Protein AF-A0A821WTS1-F1 (afdb_monomer_lite)

pLDDT: mean 90.16, std 11.61, range [48.94, 98.69]

Sequence (109 aa):
MSYLSDRQYGLLSHRRLLVKLKNSSSITRRLNLEYTLNVHRGCVNTIWWNELGTTILSGSDDQNLIVTDPFTRQVLTKVHSGHRENIFSAKFLPETNDRRVVSCSGDGV

Secondary structure (DSSP, 8-state):
---GGGS--TTS-HHHHHHHHTT-HHHHTT----------SS-EEEEEE-TTSS-EEEEETTSEEEEEETTTTEEEEEEE-S-SS-EEEEEEPTTSTT--EEEEESS--

Radius of gyration: 16.32 Å; chains: 1; bounding box: 38×29×41 Å

Structure (mmCIF, N/CA/C/O backbone):
data_AF-A0A821WTS1-F1
#
_entry.id   AF-A0A821WTS1-F1
#
loop_
_atom_site.group_PDB
_atom_site.id
_atom_site.type_symbol
_atom_site.label_atom_id
_atom_site.label_alt_id
_atom_site.label_comp_id
_atom_site.label_asym_id
_atom_site.label_entity_id
_atom_site.label_seq_id
_atom_site.pdbx_PDB_ins_code
_atom_site.Cartn_x
_atom_site.Cartn_y
_atom_site.Cartn_z
_atom_site.occupancy
_atom_site.B_iso_or_equiv
_atom_site.auth_seq_id
_atom_site.auth_comp_id
_atom_site.auth_asym_id
_atom_site.auth_atom_id
_atom_site.pdbx_PDB_model_num
ATOM 1 N N . MET A 1 1 ? -18.561 9.922 3.572 1.00 48.94 1 MET A N 1
ATOM 2 C CA . MET A 1 1 ? -17.529 8.862 3.547 1.00 48.94 1 MET A CA 1
ATOM 3 C C . MET A 1 1 ? -16.471 9.263 4.558 1.00 48.94 1 MET A C 1
ATOM 5 O O . MET A 1 1 ? -16.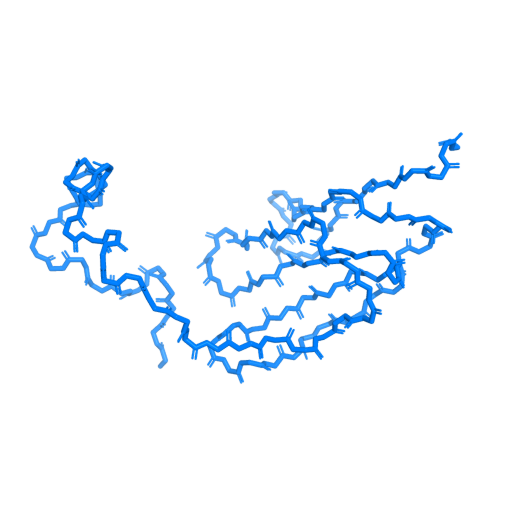069 10.415 4.510 1.00 48.94 1 MET A O 1
ATOM 9 N N . SER A 1 2 ? -16.118 8.411 5.523 1.00 52.34 2 SER A N 1
ATOM 10 C CA . SER A 1 2 ? -15.106 8.734 6.539 1.00 52.34 2 SER A CA 1
ATOM 11 C C . SER A 1 2 ? -13.762 8.127 6.144 1.00 52.34 2 SER A C 1
ATOM 13 O O . SER A 1 2 ? -13.626 6.902 6.085 1.00 52.34 2 SER A O 1
ATOM 15 N N . TYR A 1 3 ? -12.778 8.981 5.859 1.00 58.78 3 TYR A N 1
ATOM 16 C CA . TYR A 1 3 ? -11.391 8.562 5.664 1.00 58.78 3 TYR A CA 1
ATOM 17 C C . TYR A 1 3 ? -10.822 8.000 6.977 1.00 58.78 3 TYR A C 1
ATOM 19 O O . TYR A 1 3 ? -11.365 8.262 8.054 1.00 58.78 3 TYR A O 1
ATOM 27 N N . LEU A 1 4 ? -9.742 7.210 6.924 1.00 62.34 4 LEU A N 1
ATOM 28 C CA . LEU A 1 4 ? -9.111 6.675 8.144 1.00 62.34 4 LEU A CA 1
ATOM 29 C C . LEU A 1 4 ? -8.700 7.793 9.114 1.00 62.34 4 LEU A C 1
ATOM 31 O O . LEU A 1 4 ? -8.869 7.630 10.321 1.00 62.34 4 LEU A O 1
ATOM 35 N N . SER A 1 5 ? -8.242 8.933 8.586 1.00 59.38 5 SER A N 1
ATOM 36 C CA . SER A 1 5 ? -7.926 10.147 9.349 1.00 59.38 5 SER A CA 1
ATOM 37 C C . SER A 1 5 ? -9.116 10.706 10.131 1.00 59.38 5 SER A C 1
ATOM 39 O O . SER A 1 5 ? -8.933 11.255 11.216 1.00 59.38 5 SER A O 1
ATOM 41 N N . ASP A 1 6 ? -10.328 10.529 9.607 1.00 60.09 6 ASP A N 1
ATOM 42 C CA . ASP A 1 6 ? -11.549 11.161 10.113 1.00 60.09 6 ASP A CA 1
ATOM 43 C C . ASP A 1 6 ? -12.319 10.258 11.081 1.00 60.09 6 ASP A C 1
ATOM 45 O O . ASP A 1 6 ? -13.341 10.655 11.651 1.00 60.09 6 ASP A O 1
ATOM 49 N N . ARG A 1 7 ? -11.864 9.014 11.276 1.00 68.75 7 ARG A N 1
ATOM 50 C CA . ARG A 1 7 ? -12.500 8.095 12.219 1.00 68.75 7 ARG A CA 1
ATOM 51 C C . ARG A 1 7 ? -12.253 8.586 13.645 1.00 68.75 7 ARG A C 1
ATOM 53 O O . ARG A 1 7 ? -11.126 8.597 14.131 1.00 68.75 7 ARG A O 1
ATOM 60 N N . GLN A 1 8 ? -13.331 8.971 14.331 1.00 65.19 8 GLN A N 1
ATOM 61 C CA . GLN A 1 8 ? -13.264 9.429 15.716 1.00 65.19 8 GLN A CA 1
ATOM 62 C C . GLN A 1 8 ? -12.681 8.345 16.633 1.00 65.19 8 GLN A C 1
ATOM 64 O O . GLN A 1 8 ? -13.210 7.241 16.748 1.00 65.19 8 GLN A O 1
ATOM 69 N N . TYR A 1 9 ? -11.623 8.703 17.359 1.00 64.50 9 TYR A N 1
ATOM 70 C CA . TYR A 1 9 ? -10.938 7.857 18.344 1.00 64.50 9 TYR A CA 1
ATOM 71 C C . TYR A 1 9 ? -11.630 7.850 19.726 1.00 64.50 9 TYR A C 1
ATOM 73 O O . TYR A 1 9 ? -11.037 7.460 20.736 1.00 64.50 9 TYR A O 1
ATOM 81 N N . GLY A 1 10 ? -12.885 8.312 19.789 1.00 68.69 10 GLY A N 1
ATOM 82 C CA . GLY A 1 10 ? -13.584 8.625 21.034 1.00 68.69 10 GLY A CA 1
ATOM 83 C C . GLY A 1 10 ? -12.942 9.805 21.776 1.00 68.69 10 GLY A C 1
ATOM 84 O O . GLY A 1 10 ? -12.369 10.700 21.165 1.00 68.69 10 GLY A O 1
ATOM 85 N N . LEU A 1 11 ? -13.009 9.798 23.110 1.00 70.31 11 LEU A N 1
ATOM 86 C CA . LEU A 1 11 ? -12.453 10.854 23.978 1.00 70.31 11 LEU A CA 1
ATOM 87 C C . LEU A 1 11 ? -10.918 10.788 24.146 1.00 70.31 11 LEU A C 1
ATOM 89 O O . LEU A 1 11 ? -10.342 11.518 24.955 1.00 70.31 11 LEU A O 1
ATOM 93 N N . LEU A 1 12 ? -10.239 9.870 23.453 1.00 72.62 12 LEU A N 1
ATOM 94 C CA . LEU A 1 12 ? -8.802 9.652 23.601 1.00 72.62 12 LEU A CA 1
ATOM 95 C C . LEU A 1 12 ? -8.025 10.444 22.549 1.00 72.62 12 LEU A C 1
ATOM 97 O O . LEU A 1 12 ? -8.332 10.397 21.363 1.00 72.62 12 LEU A O 1
ATOM 101 N N . SER A 1 13 ? -6.951 11.111 22.977 1.00 78.88 13 SER A N 1
ATOM 102 C CA . SER A 1 13 ? -5.974 11.659 22.037 1.00 78.88 13 SER A CA 1
ATOM 103 C C . SER A 1 13 ? -5.268 10.534 21.275 1.00 78.88 13 SER A C 1
ATOM 105 O O . SER A 1 13 ? -5.065 9.443 21.818 1.00 78.88 13 SER A O 1
ATOM 107 N N . HIS A 1 14 ? -4.826 10.815 20.045 1.00 75.19 14 HIS A N 1
ATOM 108 C CA . HIS A 1 14 ? -4.144 9.845 19.178 1.00 75.19 14 HIS A CA 1
ATOM 109 C C . HIS A 1 14 ? -2.993 9.116 19.899 1.00 75.19 14 HIS A C 1
ATOM 111 O O . HIS A 1 14 ? -2.916 7.890 19.893 1.00 75.19 14 HIS A O 1
ATOM 117 N N . ARG A 1 15 ? -2.155 9.852 20.645 1.00 81.56 15 ARG A N 1
ATOM 118 C CA . ARG A 1 15 ? -1.052 9.275 21.433 1.00 81.56 15 ARG A CA 1
ATOM 119 C C . ARG A 1 15 ? -1.532 8.313 22.526 1.00 81.56 15 ARG A C 1
ATOM 121 O O . ARG A 1 15 ? -0.939 7.252 22.702 1.00 81.56 15 ARG A O 1
ATOM 128 N N . ARG A 1 16 ? -2.587 8.666 23.272 1.00 82.62 16 ARG A N 1
ATOM 129 C CA . ARG A 1 16 ? -3.143 7.804 24.333 1.00 82.62 16 ARG A CA 1
ATOM 130 C C . ARG A 1 16 ? -3.774 6.546 23.756 1.00 82.62 16 ARG A C 1
ATOM 132 O O . ARG A 1 16 ? -3.603 5.470 24.325 1.00 82.62 16 ARG A O 1
ATOM 139 N N . LEU A 1 17 ? -4.468 6.682 22.628 1.00 82.25 17 LEU A N 1
ATOM 140 C CA . LEU A 1 17 ? -5.004 5.553 21.886 1.00 82.25 17 LEU A CA 1
ATOM 141 C C . LEU A 1 17 ? -3.867 4.612 21.475 1.00 82.25 17 LEU A C 1
ATOM 143 O O . LEU A 1 17 ? -3.888 3.453 21.867 1.00 82.25 17 LEU A O 1
ATOM 147 N N . LEU A 1 18 ? -2.831 5.110 20.794 1.00 82.56 18 LEU A N 1
ATOM 148 C CA . LEU A 1 18 ? -1.696 4.292 20.359 1.00 82.56 18 LEU A CA 1
ATOM 149 C C . LEU A 1 18 ? -1.033 3.538 21.513 1.00 82.56 18 LEU A C 1
ATOM 151 O O . LEU A 1 18 ? -0.798 2.342 21.389 1.00 82.56 18 LEU A O 1
ATOM 155 N N . VAL A 1 19 ? -0.780 4.196 22.648 1.00 85.38 19 VAL A N 1
ATOM 156 C CA . VAL A 1 19 ? -0.202 3.531 23.831 1.00 85.38 19 VAL A CA 1
ATOM 157 C C . VAL A 1 19 ? -1.111 2.414 24.346 1.00 85.38 19 VAL A C 1
ATOM 159 O O . VAL A 1 19 ? -0.616 1.355 24.713 1.00 85.38 19 VAL A O 1
ATOM 162 N N . LYS A 1 20 ? -2.432 2.624 24.343 1.00 84.81 20 LYS A N 1
ATOM 163 C CA . LYS A 1 20 ? -3.411 1.624 24.789 1.00 84.81 20 LYS A CA 1
ATOM 164 C C . LYS A 1 20 ? -3.566 0.463 23.805 1.00 84.81 20 LYS A C 1
ATOM 166 O O . LYS A 1 20 ? -3.807 -0.660 24.234 1.00 84.81 20 LYS A O 1
ATOM 171 N N . LEU A 1 21 ? -3.482 0.734 22.502 1.00 85.19 21 LEU A N 1
ATOM 172 C CA . LEU A 1 21 ? -3.633 -0.279 21.456 1.00 85.19 21 LEU A CA 1
ATOM 173 C C . LEU A 1 21 ? -2.352 -1.095 21.256 1.00 85.19 21 LEU A C 1
ATOM 175 O O . LEU A 1 21 ? -2.426 -2.281 20.934 1.00 85.19 21 LEU A O 1
ATOM 179 N N . LYS A 1 22 ? -1.184 -0.475 21.458 1.00 84.81 22 LYS A N 1
ATOM 180 C CA . LYS A 1 22 ? 0.123 -1.113 21.297 1.00 84.81 22 LYS A CA 1
ATOM 181 C C . LYS A 1 22 ? 0.208 -2.348 22.194 1.00 84.81 22 LYS A C 1
ATOM 183 O O . LYS A 1 22 ? 0.107 -2.248 23.411 1.00 84.81 22 LYS A O 1
ATOM 188 N N . ASN A 1 23 ? 0.401 -3.511 21.574 1.00 84.94 23 ASN A N 1
ATOM 189 C CA . ASN A 1 23 ? 0.486 -4.821 22.230 1.00 84.94 23 ASN A CA 1
ATOM 190 C C . ASN A 1 23 ? -0.781 -5.255 22.997 1.00 84.94 23 ASN A C 1
ATOM 192 O O . ASN A 1 23 ? -0.713 -6.146 23.844 1.00 84.94 23 ASN A O 1
ATOM 196 N N . SER A 1 24 ? -1.947 -4.665 22.713 1.00 91.19 24 SER A N 1
ATOM 197 C CA . SER A 1 24 ? -3.189 -5.080 23.364 1.00 91.19 24 SER A CA 1
ATOM 198 C C . SER A 1 24 ? -3.737 -6.368 22.754 1.00 91.19 24 SER A C 1
ATOM 200 O O . SER A 1 24 ? -4.252 -6.377 21.633 1.00 91.19 24 SER A O 1
ATOM 202 N N . SER A 1 25 ? -3.692 -7.450 23.530 1.00 90.00 25 SER A N 1
ATOM 203 C CA . SER A 1 25 ? -4.233 -8.759 23.142 1.00 90.00 25 SER A CA 1
ATOM 204 C C . SER A 1 25 ? -5.731 -8.715 22.820 1.00 90.00 25 SER A C 1
ATOM 206 O O . SER A 1 25 ? -6.206 -9.434 21.945 1.00 90.00 25 SER A O 1
ATOM 208 N N . SER A 1 26 ? -6.486 -7.843 23.490 1.00 88.25 26 SER A N 1
ATOM 209 C CA . SER A 1 26 ? -7.917 -7.663 23.236 1.00 88.25 26 SER A CA 1
ATOM 210 C C . SER A 1 26 ? -8.204 -7.079 21.854 1.00 88.25 26 SER A C 1
ATOM 212 O O . SER A 1 26 ? -9.238 -7.391 21.274 1.00 88.25 26 SER A O 1
ATOM 214 N N . ILE A 1 27 ? -7.318 -6.232 21.320 1.00 85.94 27 ILE A N 1
ATOM 215 C CA . ILE A 1 27 ? -7.468 -5.675 19.969 1.00 85.94 27 ILE A CA 1
ATOM 216 C C . ILE A 1 27 ? -6.976 -6.655 18.918 1.00 85.94 27 ILE A C 1
ATOM 218 O O . ILE A 1 27 ? -7.674 -6.855 17.929 1.00 85.94 27 ILE A O 1
ATOM 222 N N . THR A 1 28 ? -5.843 -7.322 19.140 1.00 87.69 28 THR A N 1
ATOM 223 C CA . THR A 1 28 ? -5.344 -8.312 18.174 1.00 87.69 28 THR A CA 1
ATOM 224 C C . THR A 1 28 ? -6.317 -9.475 17.997 1.00 87.69 28 THR A C 1
ATOM 226 O O . THR A 1 28 ? -6.551 -9.897 16.871 1.00 87.69 28 THR A O 1
ATOM 229 N N . ARG A 1 29 ? -6.980 -9.927 19.072 1.00 90.94 29 ARG A N 1
ATOM 230 C CA . ARG A 1 29 ? -8.044 -10.951 19.010 1.00 90.94 29 ARG A CA 1
ATOM 231 C C . ARG A 1 29 ? -9.299 -10.519 18.252 1.00 90.94 29 ARG A C 1
ATOM 233 O O . ARG A 1 29 ? -10.108 -11.370 17.908 1.00 90.94 29 ARG A O 1
ATOM 240 N N . ARG A 1 30 ? -9.491 -9.218 18.035 1.00 90.12 30 ARG A N 1
ATOM 241 C CA . ARG A 1 30 ? -10.635 -8.667 17.296 1.00 90.12 30 ARG A CA 1
ATOM 242 C C . ARG A 1 30 ? -10.320 -8.411 15.826 1.00 90.12 30 ARG A C 1
ATOM 244 O O . ARG A 1 30 ? -11.213 -7.972 15.112 1.00 90.12 30 ARG A O 1
ATOM 251 N N . LEU A 1 31 ? -9.084 -8.650 15.384 1.00 89.94 31 LEU A N 1
ATOM 252 C CA . LEU A 1 31 ? -8.733 -8.543 13.975 1.00 89.94 31 LEU A CA 1
ATOM 253 C C . LEU A 1 31 ? -9.413 -9.669 13.201 1.00 89.94 31 LEU A C 1
ATOM 255 O O . LEU A 1 31 ? -9.255 -10.847 13.516 1.00 89.94 31 LEU A O 1
ATOM 259 N N . ASN A 1 32 ? -10.154 -9.287 12.174 1.00 93.81 32 ASN A N 1
ATOM 260 C CA . ASN A 1 32 ? -10.781 -10.194 11.233 1.00 93.81 32 ASN A CA 1
ATOM 261 C C . ASN A 1 32 ? -10.472 -9.734 9.807 1.00 93.81 32 ASN A C 1
ATOM 263 O O . ASN A 1 32 ? -10.178 -8.563 9.568 1.00 93.81 32 ASN A O 1
ATOM 267 N N . LEU A 1 33 ? -10.549 -10.665 8.858 1.00 93.25 33 LEU A N 1
ATOM 268 C CA . LEU A 1 33 ? -10.494 -10.325 7.443 1.00 93.25 33 LEU A CA 1
ATOM 269 C C . LEU A 1 33 ? -11.723 -9.478 7.097 1.00 93.25 33 LEU A C 1
ATOM 271 O O . LEU A 1 33 ? -12.851 -9.945 7.252 1.00 93.25 33 LEU A O 1
ATOM 275 N N . GLU A 1 34 ? -11.497 -8.243 6.652 1.00 91.00 34 GLU A N 1
ATOM 276 C CA . GLU A 1 34 ? -12.577 -7.378 6.175 1.00 91.00 34 GLU A CA 1
ATOM 277 C C . GLU A 1 34 ? -12.884 -7.687 4.704 1.00 91.00 34 GLU A C 1
ATOM 279 O O . GLU A 1 34 ? -14.006 -8.068 4.386 1.00 91.00 34 GLU A O 1
ATOM 284 N N . TYR A 1 35 ? -11.873 -7.608 3.825 1.00 91.94 35 TYR A N 1
ATOM 285 C CA . TYR A 1 35 ? -11.987 -7.881 2.385 1.00 91.94 35 TYR A CA 1
ATOM 286 C C . TYR A 1 35 ? -10.676 -8.404 1.786 1.00 91.94 35 TYR A C 1
ATOM 288 O O . TYR A 1 35 ? -9.597 -8.191 2.337 1.00 91.94 35 TYR A O 1
ATOM 296 N N . THR A 1 36 ? -10.778 -9.019 0.605 1.00 95.25 36 THR A N 1
ATOM 297 C CA . THR A 1 36 ? -9.639 -9.436 -0.226 1.00 95.25 36 THR A CA 1
ATOM 298 C C . THR A 1 36 ? -9.627 -8.635 -1.526 1.00 95.25 36 THR A C 1
ATOM 300 O O . THR A 1 36 ? -10.626 -8.603 -2.245 1.00 95.25 36 THR A O 1
ATOM 303 N N . LEU A 1 37 ? -8.496 -8.000 -1.843 1.00 96.00 37 LEU A N 1
ATOM 304 C CA . LEU A 1 37 ? -8.290 -7.259 -3.090 1.00 96.00 37 LEU A CA 1
ATOM 305 C C . LEU A 1 37 ? -7.503 -8.128 -4.080 1.00 96.00 37 LEU A C 1
ATOM 307 O O . LEU A 1 37 ? -6.281 -8.223 -4.007 1.00 96.00 37 LEU A O 1
ATOM 311 N N . ASN A 1 38 ? -8.206 -8.759 -5.021 1.00 96.31 38 ASN A N 1
ATOM 312 C CA . ASN A 1 38 ? -7.606 -9.631 -6.040 1.00 96.31 38 ASN A CA 1
ATOM 313 C C . ASN A 1 38 ? -7.083 -8.819 -7.236 1.00 96.31 38 ASN A C 1
ATOM 315 O O . ASN A 1 38 ? -7.608 -8.917 -8.344 1.00 96.31 38 ASN A O 1
ATOM 319 N N . VAL A 1 39 ? -6.093 -7.957 -6.994 1.00 97.88 39 VAL A N 1
ATOM 320 C CA . VAL A 1 39 ? -5.599 -6.993 -7.998 1.00 97.88 39 VAL A CA 1
ATOM 321 C C . VAL A 1 39 ? -4.311 -7.433 -8.699 1.00 97.88 39 VAL A C 1
ATOM 323 O O . VAL A 1 39 ? -4.057 -7.009 -9.827 1.00 97.88 39 VAL A O 1
ATOM 326 N N . HIS A 1 40 ? -3.537 -8.320 -8.072 1.00 98.44 40 HIS A N 1
ATOM 327 C CA . HIS A 1 40 ? -2.275 -8.844 -8.594 1.00 98.44 40 HIS A CA 1
ATOM 328 C C . HIS A 1 40 ? -2.393 -10.297 -9.062 1.00 98.44 40 HIS A C 1
ATOM 330 O O . HIS A 1 40 ? -3.267 -11.041 -8.617 1.00 98.44 40 HIS A O 1
ATOM 336 N N . ARG A 1 41 ? -1.502 -10.697 -9.977 1.00 97.88 41 ARG A N 1
ATOM 337 C CA . ARG A 1 41 ? -1.387 -12.070 -10.509 1.00 97.88 41 ARG A CA 1
ATOM 338 C C . ARG A 1 41 ? -0.203 -12.858 -9.933 1.00 97.88 41 ARG A C 1
ATOM 340 O O . ARG A 1 41 ? -0.015 -14.007 -10.316 1.00 97.88 41 ARG A O 1
ATOM 347 N N . GLY A 1 42 ? 0.576 -12.251 -9.041 1.00 97.50 42 GLY A N 1
ATOM 348 C CA . GLY A 1 42 ? 1.709 -12.867 -8.349 1.00 97.50 42 GLY A CA 1
ATOM 349 C C . GLY A 1 42 ? 1.734 -12.495 -6.867 1.00 97.50 42 GLY A C 1
ATOM 350 O O . GLY A 1 42 ? 0.806 -11.847 -6.372 1.00 97.50 42 GLY A O 1
ATOM 351 N N . CYS A 1 43 ? 2.790 -12.886 -6.149 1.00 98.06 43 CYS A N 1
ATOM 352 C CA . CYS A 1 43 ? 2.944 -12.520 -4.741 1.00 98.06 43 CYS A CA 1
ATOM 353 C C . CYS A 1 43 ? 2.965 -10.998 -4.591 1.00 98.06 43 CYS A C 1
ATOM 355 O O . CYS A 1 43 ? 3.562 -10.295 -5.406 1.00 98.06 43 CYS A O 1
ATOM 357 N N . VAL A 1 44 ? 2.296 -10.482 -3.560 1.00 98.44 44 VAL A N 1
ATOM 358 C CA . VAL A 1 44 ? 2.373 -9.067 -3.182 1.00 98.44 44 VAL A CA 1
ATOM 359 C C . VAL A 1 44 ? 3.444 -8.947 -2.111 1.00 98.44 44 VAL A C 1
ATOM 361 O O . VAL A 1 44 ? 3.255 -9.430 -0.996 1.00 98.44 44 VAL A O 1
ATOM 364 N N . ASN A 1 45 ? 4.563 -8.311 -2.440 1.00 98.25 45 ASN A N 1
ATOM 365 C CA . ASN A 1 45 ? 5.711 -8.222 -1.532 1.00 98.25 45 ASN A CA 1
ATOM 366 C C . ASN A 1 45 ? 5.724 -6.916 -0.734 1.00 98.25 45 ASN A C 1
ATOM 368 O O . ASN A 1 45 ? 6.432 -6.797 0.264 1.00 98.25 45 ASN A O 1
ATOM 372 N N . THR A 1 46 ? 4.951 -5.917 -1.166 1.00 98.25 46 THR A N 1
ATOM 373 C CA . THR A 1 46 ? 4.940 -4.593 -0.548 1.00 98.25 46 THR A CA 1
ATOM 374 C C . THR A 1 46 ? 3.547 -3.977 -0.578 1.00 98.25 46 THR A C 1
ATOM 376 O O . THR A 1 46 ? 2.835 -4.073 -1.580 1.00 98.25 46 THR A O 1
ATOM 379 N N . ILE A 1 47 ? 3.174 -3.341 0.534 1.00 98.06 47 ILE A N 1
ATOM 380 C CA . ILE A 1 47 ? 2.010 -2.463 0.644 1.00 98.06 47 ILE A CA 1
ATOM 381 C C . ILE A 1 47 ? 2.413 -1.179 1.371 1.00 98.06 47 ILE A C 1
ATOM 383 O O . ILE A 1 47 ? 3.215 -1.211 2.308 1.00 98.06 47 ILE A O 1
ATOM 387 N N . TRP A 1 48 ? 1.848 -0.047 0.960 1.00 97.88 48 TRP A N 1
ATOM 388 C CA . TRP A 1 48 ? 2.123 1.251 1.562 1.00 97.88 48 TRP A CA 1
ATOM 389 C C . TRP A 1 48 ? 0.883 2.147 1.510 1.00 97.88 48 TRP A C 1
ATOM 391 O O . TRP A 1 48 ? 0.370 2.448 0.433 1.00 97.88 48 TRP A O 1
ATOM 401 N N . TRP A 1 49 ? 0.401 2.582 2.674 1.00 96.38 49 TRP A N 1
ATOM 402 C CA . TRP A 1 49 ? -0.639 3.609 2.755 1.00 96.38 49 TRP A CA 1
ATOM 403 C C . TRP A 1 49 ? -0.067 4.964 2.352 1.00 96.38 49 TRP A C 1
ATOM 405 O O . TRP A 1 49 ? 1.053 5.300 2.740 1.00 96.38 49 TRP A O 1
ATOM 415 N N . ASN A 1 50 ? -0.832 5.766 1.616 1.00 94.88 50 ASN A N 1
ATOM 416 C CA . ASN A 1 50 ? -0.488 7.178 1.484 1.00 94.88 50 ASN A CA 1
ATOM 417 C C . ASN A 1 50 ? -0.619 7.914 2.826 1.00 94.88 50 ASN A C 1
ATOM 419 O O . ASN A 1 50 ? -1.196 7.405 3.789 1.00 94.88 50 ASN A O 1
ATOM 423 N N . GLU A 1 51 ? -0.091 9.133 2.886 1.00 89.94 51 GLU A N 1
ATOM 424 C CA . GLU A 1 51 ? -0.029 9.916 4.124 1.00 89.94 51 GLU A CA 1
ATOM 425 C C . GLU A 1 51 ? -1.414 10.183 4.733 1.00 89.94 51 GLU A C 1
ATOM 427 O O . GLU A 1 51 ? -1.591 10.110 5.948 1.00 89.94 51 GLU A O 1
ATOM 432 N N . LEU A 1 52 ? -2.421 10.406 3.883 1.00 89.62 52 LEU A N 1
ATOM 433 C CA . LEU A 1 52 ? -3.801 10.650 4.309 1.00 89.62 52 LEU A CA 1
ATOM 434 C C . LEU A 1 52 ? -4.578 9.367 4.662 1.00 89.62 52 LEU A C 1
ATOM 436 O O . LEU A 1 52 ? -5.704 9.447 5.154 1.00 89.62 52 LEU A O 1
ATOM 440 N N . GLY A 1 53 ? -4.020 8.177 4.413 1.00 91.94 53 GLY A N 1
ATOM 441 C CA . GLY A 1 53 ? -4.699 6.900 4.652 1.00 91.94 53 GLY A CA 1
ATOM 442 C C . GLY A 1 53 ? -5.934 6.688 3.767 1.00 91.94 53 GLY A C 1
ATOM 443 O O . GLY A 1 53 ? -6.897 6.041 4.182 1.00 91.94 53 GLY A O 1
ATOM 444 N N . THR A 1 54 ? -5.938 7.269 2.570 1.00 93.38 54 THR A N 1
ATOM 445 C CA . THR A 1 54 ? -7.032 7.175 1.595 1.00 93.38 54 THR A CA 1
ATOM 446 C C . THR A 1 54 ? -6.765 6.149 0.500 1.00 93.38 54 THR A C 1
ATOM 448 O O . THR A 1 54 ? -7.714 5.662 -0.107 1.00 93.38 54 THR A O 1
ATOM 451 N N . THR A 1 55 ? -5.502 5.786 0.262 1.00 96.06 55 THR A N 1
ATOM 452 C CA . THR A 1 55 ? -5.110 4.825 -0.777 1.00 96.06 55 THR A CA 1
ATOM 453 C C . THR A 1 55 ? -4.020 3.872 -0.299 1.00 96.06 55 THR A C 1
ATOM 455 O O . THR A 1 55 ? -3.244 4.190 0.606 1.00 96.06 55 THR A O 1
ATOM 458 N N . ILE A 1 56 ? -3.953 2.696 -0.928 1.00 97.75 56 ILE A N 1
ATOM 459 C CA . ILE A 1 56 ? -2.879 1.715 -0.744 1.00 97.75 56 ILE A CA 1
ATOM 460 C C . ILE A 1 56 ? -2.141 1.540 -2.068 1.00 97.75 56 ILE A C 1
ATOM 462 O O . ILE A 1 56 ? -2.748 1.152 -3.067 1.00 97.75 56 ILE A O 1
ATOM 466 N N . LEU A 1 57 ? -0.830 1.769 -2.051 1.00 98.62 57 LEU A N 1
ATOM 467 C CA . LEU A 1 57 ? 0.108 1.312 -3.071 1.00 98.62 57 LEU A CA 1
ATOM 468 C C . LEU A 1 57 ? 0.511 -0.132 -2.773 1.00 98.62 57 LEU A C 1
ATOM 470 O O . LEU A 1 57 ? 0.832 -0.463 -1.635 1.00 98.62 57 LEU A O 1
ATOM 474 N N . SER A 1 58 ? 0.535 -0.972 -3.797 1.00 98.69 58 SER A N 1
ATOM 475 C CA . SER A 1 58 ? 0.973 -2.366 -3.729 1.00 98.69 58 SER A CA 1
ATOM 476 C C . SER A 1 58 ? 1.906 -2.695 -4.891 1.00 98.69 58 SER A C 1
ATOM 478 O O . SER A 1 58 ? 1.780 -2.107 -5.966 1.00 98.69 58 SER A O 1
ATOM 480 N N . GLY A 1 59 ? 2.867 -3.589 -4.660 1.00 98.62 59 GLY A N 1
ATOM 481 C CA . GLY A 1 59 ? 3.826 -4.058 -5.664 1.00 98.62 59 GLY A CA 1
ATOM 482 C C . GLY A 1 59 ? 4.001 -5.575 -5.607 1.00 98.62 59 GLY A C 1
ATOM 483 O O . GLY A 1 59 ? 3.918 -6.172 -4.528 1.00 98.62 59 GLY A O 1
ATOM 484 N N . SER A 1 60 ? 4.213 -6.194 -6.770 1.00 98.69 60 SER A N 1
ATOM 485 C CA . SER A 1 60 ? 4.117 -7.647 -6.939 1.00 98.69 60 SER A CA 1
ATOM 486 C C . SER A 1 60 ? 5.157 -8.238 -7.895 1.00 98.69 60 SER A C 1
ATOM 488 O O . SER A 1 60 ? 5.742 -7.534 -8.719 1.00 98.69 60 SER A O 1
ATOM 490 N N . ASP A 1 61 ? 5.319 -9.561 -7.820 1.00 98.00 61 ASP A N 1
ATOM 491 C CA . ASP A 1 61 ? 5.996 -10.418 -8.806 1.00 98.00 61 ASP A CA 1
ATOM 492 C C . ASP A 1 61 ? 5.435 -10.258 -10.227 1.00 98.00 61 ASP A C 1
ATOM 494 O O . ASP A 1 61 ? 6.132 -10.498 -11.206 1.00 98.00 61 ASP A O 1
ATOM 498 N N . ASP A 1 62 ? 4.185 -9.805 -10.374 1.00 98.25 62 ASP A N 1
ATOM 499 C CA . ASP A 1 62 ? 3.607 -9.519 -11.692 1.00 98.25 62 ASP A CA 1
ATOM 500 C C . ASP A 1 62 ? 4.159 -8.239 -12.356 1.00 98.25 62 ASP A C 1
ATOM 502 O O . ASP A 1 62 ? 3.652 -7.821 -13.401 1.00 98.25 62 ASP A O 1
ATOM 506 N N . GLN A 1 63 ? 5.181 -7.618 -11.751 1.00 97.81 63 GLN A N 1
ATOM 507 C CA . GLN A 1 63 ? 5.891 -6.422 -12.218 1.00 97.81 63 GLN A CA 1
ATOM 508 C C . GLN A 1 63 ? 5.012 -5.164 -12.282 1.00 97.81 63 GLN A C 1
ATOM 510 O O . GLN A 1 63 ? 5.398 -4.153 -12.885 1.00 97.81 63 GLN A O 1
ATOM 515 N N . ASN A 1 64 ? 3.826 -5.182 -11.667 1.00 98.56 64 ASN A N 1
ATOM 516 C CA . ASN A 1 64 ? 2.956 -4.015 -11.579 1.00 98.56 64 ASN A CA 1
ATOM 517 C C . ASN A 1 64 ? 3.014 -3.364 -10.200 1.00 98.56 64 ASN A C 1
ATOM 519 O O . ASN A 1 64 ? 3.111 -4.023 -9.166 1.00 98.56 64 ASN A O 1
ATOM 523 N N . LEU A 1 65 ? 2.854 -2.046 -10.216 1.00 98.69 65 LEU A N 1
ATOM 524 C CA . LEU A 1 65 ? 2.435 -1.246 -9.079 1.00 98.69 65 LEU A CA 1
ATOM 525 C C . LEU A 1 65 ? 0.938 -0.969 -9.220 1.00 98.69 65 LEU A C 1
ATOM 527 O O . LEU A 1 65 ? 0.480 -0.539 -10.283 1.00 98.69 65 LEU A O 1
ATOM 531 N N . ILE A 1 66 ? 0.165 -1.208 -8.165 1.00 98.69 66 ILE A N 1
ATOM 532 C CA . ILE A 1 66 ? -1.276 -0.947 -8.156 1.00 98.69 66 ILE A CA 1
ATOM 533 C C . ILE A 1 66 ? -1.619 -0.043 -6.981 1.00 98.69 66 ILE A C 1
ATOM 535 O O . ILE A 1 66 ? -1.291 -0.345 -5.833 1.00 98.69 66 ILE A O 1
ATOM 539 N N . VAL A 1 67 ? -2.305 1.057 -7.283 1.00 98.44 67 VAL A N 1
ATOM 540 C CA . VAL A 1 67 ? -2.911 1.950 -6.296 1.00 98.44 67 VAL A CA 1
ATOM 541 C C . VAL A 1 67 ? -4.395 1.623 -6.206 1.00 98.44 67 VAL A C 1
ATOM 543 O O . VAL A 1 67 ? -5.106 1.621 -7.214 1.00 98.44 67 VAL A O 1
ATOM 546 N N . THR A 1 68 ? -4.866 1.348 -4.997 1.00 98.31 68 THR A N 1
ATOM 547 C CA . THR A 1 68 ? -6.262 1.007 -4.712 1.00 98.31 68 THR A CA 1
ATOM 548 C C . THR A 1 68 ? -6.872 1.978 -3.714 1.00 98.31 68 THR A C 1
ATOM 550 O O . THR A 1 68 ? -6.186 2.478 -2.821 1.00 98.31 68 THR A O 1
ATOM 553 N N . ASP A 1 69 ? -8.172 2.215 -3.854 1.00 96.75 69 ASP A N 1
ATOM 554 C CA . ASP A 1 69 ? -9.005 2.735 -2.777 1.00 96.75 69 ASP A CA 1
ATOM 555 C C . ASP A 1 69 ? -9.512 1.530 -1.966 1.00 96.75 69 ASP A C 1
ATOM 557 O O . ASP A 1 69 ? -10.303 0.728 -2.476 1.00 96.75 69 ASP A O 1
ATOM 561 N N . PRO A 1 70 ? -9.070 1.363 -0.712 1.00 93.81 70 PRO A N 1
ATOM 562 C CA . PRO A 1 70 ? -9.423 0.204 0.097 1.00 93.81 70 PRO A CA 1
ATOM 563 C C . PRO A 1 70 ? -10.857 0.252 0.638 1.00 93.81 70 PRO A C 1
ATOM 565 O O . PRO A 1 70 ? -11.399 -0.793 0.996 1.00 93.81 70 PRO A O 1
ATOM 568 N N . PHE A 1 71 ? -11.495 1.425 0.695 1.00 92.62 71 PHE A N 1
ATOM 569 C CA . PHE A 1 71 ? -12.860 1.570 1.207 1.00 92.62 71 PHE A CA 1
ATOM 570 C C . PHE A 1 71 ? -13.893 1.273 0.126 1.00 92.62 71 PHE A C 1
ATOM 572 O O . PHE A 1 71 ? -14.896 0.611 0.396 1.00 92.62 71 PHE A O 1
ATOM 579 N N . THR A 1 72 ? -13.639 1.730 -1.102 1.00 94.88 72 THR A N 1
ATOM 580 C CA . THR A 1 72 ? -14.484 1.413 -2.265 1.00 94.88 72 THR A CA 1
ATOM 581 C C . THR A 1 72 ? -14.064 0.121 -2.962 1.00 94.88 72 THR A C 1
ATOM 583 O O . THR A 1 72 ? -14.833 -0.417 -3.758 1.00 94.88 72 THR A O 1
ATOM 586 N N . ARG A 1 73 ? -12.885 -0.417 -2.615 1.00 95.06 73 ARG A N 1
ATOM 587 C CA . ARG A 1 73 ? -12.280 -1.641 -3.171 1.00 95.06 73 ARG A CA 1
ATOM 588 C C . ARG A 1 73 ? -11.973 -1.520 -4.662 1.00 95.06 73 ARG A C 1
ATOM 590 O O . ARG A 1 73 ? -11.955 -2.518 -5.381 1.00 95.06 73 ARG A O 1
ATOM 597 N N . GLN A 1 74 ? -11.761 -0.294 -5.128 1.00 96.62 74 GLN A N 1
ATOM 598 C CA . GLN A 1 74 ? -11.500 -0.001 -6.529 1.00 96.62 74 GLN A CA 1
ATOM 599 C C . GLN A 1 74 ? -10.002 0.081 -6.800 1.00 96.62 74 GLN A C 1
ATOM 601 O O . GLN A 1 74 ? -9.223 0.588 -5.992 1.00 96.62 74 GLN A O 1
ATOM 606 N N . VAL A 1 75 ? -9.605 -0.384 -7.983 1.00 98.12 75 VAL A N 1
ATOM 607 C CA . VAL A 1 75 ? -8.293 -0.065 -8.544 1.00 98.12 75 VAL A CA 1
ATOM 608 C C . VAL A 1 75 ? -8.365 1.353 -9.090 1.00 98.12 75 VAL A C 1
ATOM 610 O O . VAL A 1 75 ? -9.136 1.615 -10.009 1.00 98.12 75 VAL A O 1
ATOM 613 N N . LEU A 1 76 ? -7.567 2.254 -8.524 1.00 97.81 76 LEU A N 1
ATOM 614 C CA . LEU A 1 76 ? -7.467 3.634 -8.994 1.00 97.81 76 LEU A CA 1
ATOM 615 C C . LEU A 1 76 ? -6.500 3.724 -10.172 1.00 97.81 76 LEU A C 1
ATOM 617 O O . LEU A 1 76 ? -6.810 4.333 -11.191 1.00 97.81 76 LEU A O 1
ATOM 621 N N . THR A 1 77 ? -5.347 3.064 -10.040 1.00 97.69 77 THR A N 1
ATOM 622 C CA . THR A 1 77 ? -4.294 3.075 -11.056 1.00 97.69 77 THR A CA 1
ATOM 623 C C . THR A 1 77 ? -3.554 1.745 -11.055 1.00 97.69 77 THR A C 1
ATOM 625 O O . THR A 1 77 ? -3.225 1.208 -9.998 1.00 97.69 77 THR A O 1
ATOM 628 N N . LYS A 1 78 ? -3.228 1.244 -12.248 1.00 98.19 78 LYS A N 1
ATOM 629 C CA . LYS A 1 78 ? -2.296 0.135 -12.459 1.00 98.19 78 LYS A CA 1
ATOM 630 C C . LYS A 1 78 ? -1.170 0.603 -13.371 1.00 98.19 78 LYS A C 1
ATOM 632 O O . LYS A 1 78 ? -1.434 1.118 -14.453 1.00 98.19 78 LYS A O 1
ATOM 637 N N . VAL A 1 79 ? 0.069 0.403 -12.940 1.00 97.88 79 VAL A N 1
ATOM 638 C CA . VAL A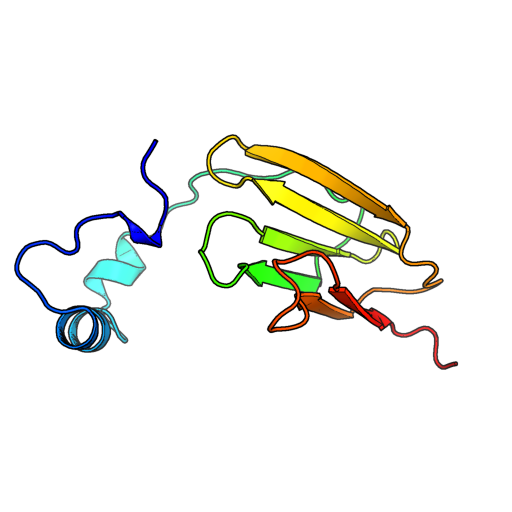 1 79 ? 1.270 0.806 -13.674 1.00 97.88 79 VAL A CA 1
ATOM 639 C C . VAL A 1 79 ? 2.172 -0.405 -13.825 1.00 97.88 79 VAL A C 1
ATOM 641 O O . VAL A 1 79 ? 2.558 -1.015 -12.831 1.00 97.88 79 VAL A O 1
ATOM 644 N N . HIS A 1 80 ? 2.541 -0.740 -15.058 1.00 97.75 80 HIS A N 1
ATOM 645 C CA . HIS A 1 80 ? 3.654 -1.653 -15.269 1.00 97.75 80 HIS A CA 1
ATOM 646 C C . HIS A 1 80 ? 4.950 -0.908 -14.940 1.00 97.75 80 HIS A C 1
ATOM 648 O O . HIS A 1 80 ? 5.234 0.133 -15.528 1.00 97.75 80 HIS A O 1
ATOM 654 N N . SER A 1 81 ? 5.696 -1.405 -13.958 1.00 96.38 81 SER A N 1
ATOM 655 C CA . SER A 1 81 ? 6.829 -0.682 -13.364 1.00 96.38 81 SER A CA 1
ATOM 656 C C . SER A 1 81 ? 8.045 -0.548 -14.286 1.00 96.38 81 SER A C 1
ATOM 658 O O . SER A 1 81 ? 8.925 0.262 -14.013 1.00 96.38 81 SER A O 1
ATOM 660 N N . GLY A 1 82 ? 8.113 -1.349 -15.355 1.00 96.38 82 GLY A N 1
ATOM 661 C CA . GLY A 1 82 ? 9.302 -1.503 -16.196 1.00 96.38 82 GLY A CA 1
ATOM 662 C C . GLY A 1 82 ? 10.357 -2.451 -15.612 1.00 96.38 82 GLY A C 1
ATOM 663 O O . GLY A 1 82 ? 11.280 -2.838 -16.330 1.00 96.38 82 GLY A O 1
ATOM 664 N N . HIS A 1 83 ? 10.212 -2.867 -14.349 1.00 96.75 83 HIS A N 1
ATOM 665 C CA . HIS A 1 83 ? 11.010 -3.946 -13.776 1.00 96.75 83 HIS A CA 1
ATOM 666 C C . HIS A 1 83 ? 10.731 -5.261 -14.501 1.00 96.75 83 HIS A C 1
ATOM 668 O O . HIS A 1 83 ? 9.602 -5.537 -14.902 1.00 96.75 83 HIS A O 1
ATOM 674 N N . ARG A 1 84 ? 11.773 -6.081 -14.646 1.00 95.62 84 ARG A N 1
ATOM 675 C CA . ARG A 1 84 ? 11.690 -7.408 -15.282 1.00 95.62 84 ARG A CA 1
ATOM 676 C C . ARG A 1 84 ? 11.621 -8.558 -14.282 1.00 95.62 84 ARG A C 1
ATOM 678 O O . ARG A 1 84 ? 11.473 -9.701 -14.688 1.00 95.62 84 ARG A O 1
AT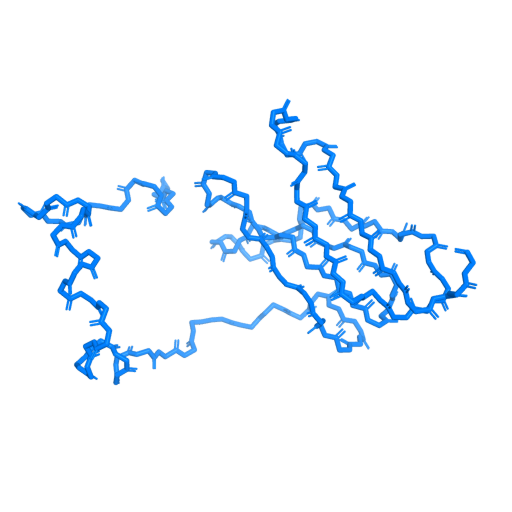OM 685 N N . GLU A 1 85 ? 11.721 -8.237 -13.000 1.00 96.31 85 GLU A N 1
ATOM 686 C CA . GLU A 1 85 ? 11.731 -9.174 -11.882 1.00 96.31 85 GLU A CA 1
ATOM 687 C C . GLU A 1 85 ? 10.834 -8.648 -10.755 1.00 96.31 85 GLU A C 1
ATOM 689 O O . GLU A 1 85 ? 10.190 -7.599 -10.882 1.00 96.31 85 GLU A O 1
ATOM 694 N N . ASN A 1 86 ? 10.770 -9.402 -9.660 1.00 97.12 86 ASN A N 1
ATOM 695 C CA . ASN A 1 86 ? 9.890 -9.131 -8.532 1.00 97.12 86 ASN A CA 1
ATOM 696 C C . ASN A 1 86 ? 10.120 -7.743 -7.932 1.00 97.12 86 ASN A C 1
ATOM 698 O O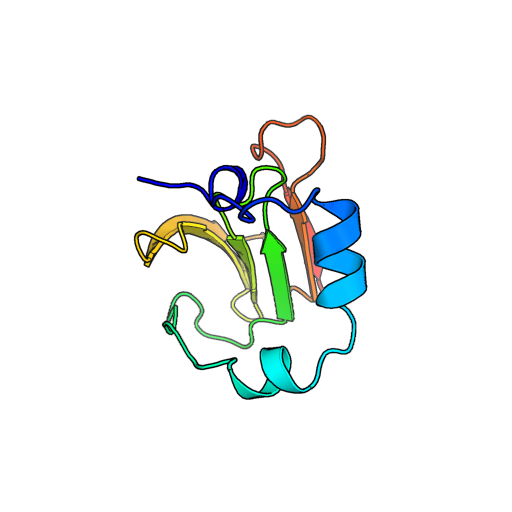 . ASN A 1 86 ? 11.235 -7.389 -7.546 1.00 97.12 86 ASN A O 1
ATOM 702 N N . ILE A 1 87 ? 9.029 -6.9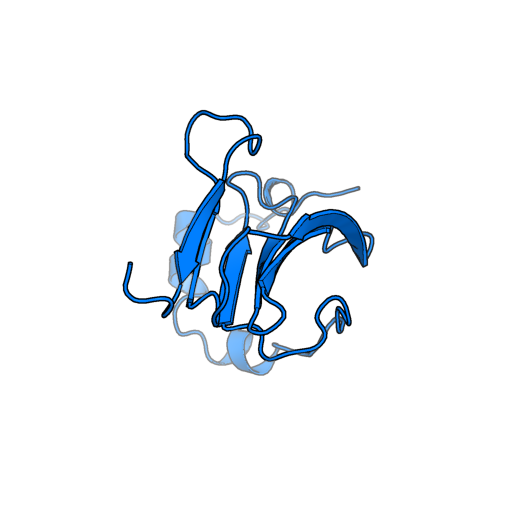97 -7.751 1.00 98.19 87 ILE A N 1
ATOM 703 C CA . ILE A 1 87 ? 9.046 -5.765 -6.964 1.00 98.19 87 ILE A CA 1
ATOM 704 C C . ILE A 1 87 ? 9.111 -6.153 -5.491 1.00 98.19 87 ILE A C 1
ATOM 706 O O . ILE A 1 87 ? 8.183 -6.780 -4.980 1.00 98.19 87 ILE A O 1
ATOM 710 N N . PHE A 1 88 ? 10.173 -5.749 -4.796 1.00 97.69 88 PHE A N 1
ATOM 711 C CA . PHE A 1 88 ? 10.353 -6.041 -3.370 1.00 97.69 88 PHE A CA 1
ATOM 712 C C . PHE A 1 88 ? 9.885 -4.909 -2.459 1.00 97.69 88 PHE A C 1
ATOM 714 O O . PHE A 1 88 ? 9.500 -5.148 -1.317 1.00 97.69 88 PHE A O 1
ATOM 721 N N . SER A 1 89 ? 9.911 -3.667 -2.940 1.00 97.88 89 SER A N 1
ATOM 722 C CA . SER A 1 89 ? 9.474 -2.511 -2.161 1.00 97.88 89 SER A CA 1
ATOM 723 C C . SER A 1 89 ? 8.950 -1.412 -3.067 1.00 97.88 89 SER A C 1
ATOM 725 O O . SER A 1 89 ? 9.483 -1.193 -4.155 1.00 97.88 89 SER A O 1
ATOM 727 N N . ALA A 1 90 ? 7.913 -0.716 -2.609 1.00 98.19 90 ALA A N 1
ATOM 728 C CA . ALA A 1 90 ? 7.372 0.461 -3.264 1.00 98.19 90 ALA A CA 1
ATOM 729 C C . ALA A 1 90 ? 6.823 1.446 -2.226 1.00 98.19 90 ALA A C 1
ATOM 731 O O . ALA A 1 90 ? 6.236 1.037 -1.223 1.00 98.19 90 ALA A O 1
ATOM 732 N N . LYS A 1 91 ? 7.012 2.750 -2.453 1.00 98.06 91 LYS A N 1
ATOM 733 C CA . LYS A 1 91 ? 6.522 3.818 -1.567 1.00 98.06 91 LYS A CA 1
ATOM 734 C C . LYS A 1 91 ? 6.061 5.034 -2.353 1.00 98.06 91 LYS A C 1
ATOM 736 O O . LYS A 1 91 ? 6.641 5.349 -3.392 1.00 98.06 91 LYS A O 1
ATOM 741 N N . PHE A 1 92 ? 5.079 5.755 -1.813 1.00 97.56 92 PHE A N 1
ATOM 742 C CA . PHE A 1 92 ? 4.806 7.125 -2.246 1.00 97.56 92 PHE A CA 1
ATOM 743 C C . PHE A 1 92 ? 5.986 8.026 -1.882 1.00 97.56 92 PHE A C 1
ATOM 745 O O . PHE A 1 92 ? 6.551 7.916 -0.791 1.00 97.56 92 PHE A O 1
ATOM 752 N N . LEU A 1 93 ? 6.364 8.910 -2.802 1.00 95.44 93 LEU A N 1
ATOM 753 C CA . LEU A 1 93 ? 7.375 9.923 -2.538 1.00 95.44 93 LEU A CA 1
ATOM 754 C C . LEU A 1 93 ? 6.727 11.068 -1.732 1.00 95.44 93 LEU A C 1
ATOM 756 O O . LEU A 1 93 ? 5.730 11.626 -2.204 1.00 95.44 93 LEU A O 1
ATOM 760 N N . PRO A 1 94 ? 7.263 11.436 -0.553 1.00 92.06 94 PRO A N 1
ATOM 761 C CA . PRO A 1 94 ? 6.736 12.543 0.246 1.00 92.06 94 PRO A CA 1
ATOM 762 C C . PRO A 1 94 ? 6.698 13.861 -0.531 1.00 92.06 94 PRO A C 1
ATOM 764 O O . PRO A 1 94 ? 7.470 14.04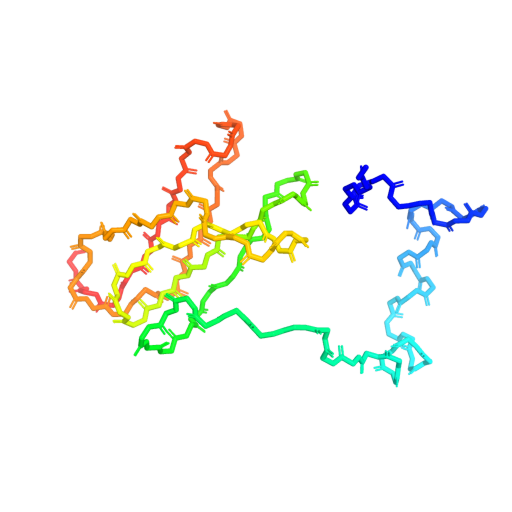7 -1.472 1.00 92.06 94 PRO A O 1
ATOM 767 N N . GLU A 1 95 ? 5.812 14.776 -0.131 1.00 91.38 95 GLU A N 1
ATOM 768 C CA . GLU A 1 95 ? 5.667 16.111 -0.742 1.00 91.38 95 GLU A CA 1
ATOM 769 C C . GLU A 1 95 ? 5.304 16.088 -2.240 1.00 91.38 95 GLU A C 1
ATOM 771 O O . GLU A 1 95 ? 5.538 17.048 -2.976 1.00 91.38 95 GLU A O 1
ATOM 776 N N . THR A 1 96 ? 4.715 14.986 -2.723 1.00 94.12 96 THR A N 1
ATOM 777 C CA . THR A 1 96 ? 4.274 14.865 -4.125 1.00 94.12 96 THR A CA 1
ATOM 778 C C . THR A 1 96 ? 2.769 14.736 -4.310 1.00 94.12 96 THR A C 1
ATOM 780 O O . THR A 1 96 ? 2.322 14.544 -5.443 1.00 94.12 96 THR A O 1
ATOM 783 N N . ASN A 1 97 ? 1.975 14.867 -3.240 1.00 92.69 97 ASN A N 1
ATOM 784 C CA . ASN A 1 97 ? 0.528 14.614 -3.260 1.00 92.69 97 ASN A CA 1
ATOM 785 C C . ASN A 1 97 ? 0.198 13.260 -3.913 1.00 92.69 97 ASN A C 1
ATOM 787 O O . ASN A 1 97 ? -0.636 13.186 -4.814 1.00 92.69 97 ASN A O 1
ATOM 791 N N . ASP A 1 98 ? 0.939 12.218 -3.524 1.00 94.25 98 ASP A N 1
ATOM 792 C CA . ASP A 1 98 ? 0.823 10.841 -4.024 1.00 94.25 98 ASP A CA 1
ATOM 793 C C . ASP A 1 98 ? 1.036 10.666 -5.540 1.00 94.25 98 ASP A C 1
ATOM 795 O O . ASP A 1 98 ? 0.746 9.611 -6.104 1.00 94.25 98 ASP A O 1
ATOM 799 N N . ARG A 1 99 ? 1.575 11.681 -6.230 1.00 93.69 99 ARG A N 1
ATOM 800 C CA . ARG A 1 99 ? 1.777 11.651 -7.691 1.00 93.69 99 ARG A CA 1
ATOM 801 C C . ARG A 1 99 ? 3.039 10.926 -8.121 1.00 93.69 99 ARG A C 1
ATOM 803 O O . ARG A 1 99 ? 3.208 10.667 -9.312 1.00 93.69 99 ARG A O 1
ATOM 810 N N . ARG A 1 100 ? 3.956 10.650 -7.196 1.00 96.25 100 ARG A N 1
ATOM 811 C CA . ARG A 1 100 ? 5.185 9.914 -7.489 1.00 96.25 100 ARG A CA 1
ATOM 812 C C . ARG A 1 100 ? 5.343 8.744 -6.543 1.00 96.25 100 ARG A C 1
ATOM 814 O O . ARG A 1 100 ? 5.046 8.831 -5.354 1.00 96.25 100 ARG A O 1
ATOM 821 N N . VAL A 1 101 ? 5.871 7.667 -7.101 1.00 97.19 101 VAL A N 1
ATOM 822 C CA . VAL A 1 101 ? 6.229 6.455 -6.379 1.00 97.19 101 VAL A CA 1
ATOM 823 C C . VAL A 1 101 ? 7.667 6.090 -6.710 1.00 97.19 101 VAL A C 1
ATOM 825 O O . VAL A 1 101 ? 8.164 6.414 -7.788 1.00 97.19 101 VAL A O 1
ATOM 828 N N . VAL A 1 102 ? 8.327 5.423 -5.774 1.00 97.38 102 VAL A N 1
ATOM 829 C CA . VAL A 1 102 ? 9.634 4.795 -5.974 1.00 97.38 102 VAL A CA 1
ATOM 830 C C . VAL A 1 102 ? 9.463 3.309 -5.714 1.00 97.38 102 VAL A C 1
ATOM 832 O O . VAL A 1 102 ? 8.853 2.943 -4.709 1.00 97.38 102 VAL A O 1
ATOM 835 N N . SER A 1 103 ? 9.996 2.469 -6.598 1.00 97.50 103 SER A N 1
ATOM 836 C CA . SER A 1 103 ? 10.025 1.014 -6.445 1.00 97.50 103 SER A CA 1
ATOM 837 C C . SER A 1 103 ? 11.426 0.459 -6.665 1.00 97.50 103 SER A C 1
ATOM 839 O O . SER A 1 103 ? 12.246 1.082 -7.338 1.00 97.50 103 SER A O 1
ATOM 841 N N . CYS A 1 104 ? 11.701 -0.709 -6.091 1.00 97.06 104 CYS A N 1
ATOM 842 C CA . CYS A 1 104 ? 12.909 -1.479 -6.369 1.00 97.06 104 CYS A CA 1
ATOM 843 C C . CYS A 1 104 ? 12.583 -2.949 -6.646 1.00 97.06 104 CYS A C 1
ATOM 845 O O . CYS A 1 104 ? 11.591 -3.493 -6.148 1.00 97.06 104 CYS A O 1
ATOM 847 N N . SER A 1 105 ? 13.449 -3.573 -7.440 1.00 97.06 105 SER A N 1
ATOM 848 C CA . SER A 1 105 ? 13.287 -4.920 -7.974 1.00 97.06 105 SER A CA 1
ATOM 849 C C . SER A 1 105 ? 14.562 -5.742 -7.804 1.00 97.06 105 SER A C 1
ATOM 851 O O . SER A 1 105 ? 15.638 -5.198 -7.558 1.00 97.06 105 SER A O 1
ATOM 853 N N . GLY A 1 106 ? 14.433 -7.061 -7.930 1.00 93.31 106 GLY A N 1
ATOM 854 C CA . GLY A 1 106 ? 15.550 -8.003 -8.008 1.00 93.31 106 GLY A CA 1
ATOM 855 C C . GLY A 1 106 ? 16.231 -8.080 -9.373 1.00 93.31 106 GLY A C 1
ATOM 856 O O . GLY A 1 106 ? 16.947 -9.042 -9.620 1.00 93.31 106 GLY A O 1
ATOM 857 N N . ASP A 1 107 ? 16.000 -7.118 -10.267 1.00 92.19 107 ASP A N 1
ATOM 858 C CA . ASP A 1 107 ? 16.513 -7.147 -11.641 1.00 92.19 107 ASP A CA 1
ATOM 859 C C . ASP A 1 107 ? 18.037 -6.966 -11.742 1.00 92.19 107 ASP A C 1
ATOM 861 O O . ASP A 1 107 ? 18.612 -7.306 -12.775 1.00 92.19 107 ASP A O 1
ATOM 865 N N . GLY A 1 108 ? 18.700 -6.510 -10.673 1.00 78.31 108 GLY A N 1
ATOM 866 C CA . GLY A 1 108 ? 20.162 -6.538 -10.544 1.00 78.31 108 GLY A CA 1
ATOM 867 C C . GLY A 1 108 ? 20.904 -5.603 -11.503 1.00 78.31 108 GLY A C 1
ATOM 868 O O . GLY A 1 108 ? 22.068 -5.864 -11.811 1.00 78.31 108 GLY A O 1
ATOM 869 N N . VAL A 1 109 ? 20.231 -4.553 -11.986 1.00 60.06 109 VAL A N 1
ATOM 870 C CA . VAL A 1 109 ? 20.772 -3.551 -12.923 1.00 60.06 109 VAL A CA 1
ATOM 871 C C . VAL A 1 109 ? 21.111 -2.251 -12.207 1.00 60.06 109 VAL A C 1
ATOM 873 O O . VAL A 1 109 ? 20.310 -1.828 -11.345 1.00 60.06 109 VAL A O 1
#

Foldseek 3Di:
DAAPLRPDPDPDDPVRSCVCCVVDPVVVVVDDDPDDQPPDPADWQEWEADPRNQWIWIFFQSQWIWIARVVVSDTPDIDNNPDPGGWNYKDQDPPPNSPDMDIDGPSVD